Protein AF-A0A353REF4-F1 (afdb_monomer_lite)

Sequence (120 aa):
MPETVRRGYAPGDAREFGEKALPLLRRAQRDIFYLVSRGYALERAVTFVGDRFQFSARQRMALARATCSRGSLLGRRRRECGGDLAGKTLLVDGFNLIIPLEIALSRSTLILCMDGAVRD

Secondary structure (DSSP, 8-state):
------TT--TTHHHHSSTTTHHHHHHHHHHHHHHHTTT--HHHHHHHHHHHTT--HHHHHHHHHH---HHHHHHHHHH---S--TT-PPP--HHHHHHHHHHHHTT---EE-TTS-EE-

Foldseek 3Di:
DDDLDLAQADPCCCVCVPPVNVVLLVVLLVQLQVQQQVPHDSLVSLVVSCVVVVHDPVSSVLSSVQHHYPVVLVVVVVPDDPDDCPPHDDDDDCVQVVRQVSNVVSVHDWHCHPSRDIHD

Structure (mmCIF, N/CA/C/O backbone):
data_AF-A0A353REF4-F1
#
_entry.id   AF-A0A353REF4-F1
#
loop_
_atom_site.group_PDB
_atom_site.id
_atom_site.type_symbol
_atom_site.label_atom_id
_atom_site.label_alt_id
_atom_site.label_comp_id
_atom_site.label_asym_id
_atom_site.label_entity_id
_atom_site.label_seq_id
_atom_site.pdbx_PDB_ins_code
_atom_site.Cartn_x
_atom_site.Cartn_y
_atom_site.Cartn_z
_atom_site.occupancy
_atom_site.B_iso_or_equiv
_atom_site.auth_seq_id
_atom_site.auth_comp_id
_atom_site.auth_asym_id
_atom_site.auth_atom_id
_atom_site.pdbx_PDB_model_num
ATOM 1 N N . MET A 1 1 ? -21.092 22.017 -16.334 1.00 47.16 1 MET A N 1
ATOM 2 C CA . MET A 1 1 ? -21.332 20.621 -15.905 1.00 47.16 1 MET A CA 1
ATOM 3 C C . MET A 1 1 ? -20.167 20.211 -15.022 1.00 47.16 1 MET A C 1
ATOM 5 O O . MET A 1 1 ? -19.059 20.602 -15.373 1.00 47.16 1 MET A O 1
ATOM 9 N N . PRO A 1 2 ? -20.373 19.530 -13.884 1.00 54.16 2 PRO A N 1
ATOM 10 C CA . PRO A 1 2 ? -19.251 19.038 -13.092 1.00 54.16 2 PRO A CA 1
ATOM 11 C C . PRO A 1 2 ? -18.449 18.037 -13.931 1.00 54.16 2 PRO A C 1
ATOM 13 O O . PRO A 1 2 ? -19.015 17.125 -14.535 1.00 54.16 2 PRO A O 1
ATOM 16 N N . GLU A 1 3 ? -17.141 18.251 -14.021 1.00 62.28 3 GLU A N 1
ATOM 17 C CA . GLU A 1 3 ? -16.234 17.339 -14.707 1.00 62.28 3 GLU A CA 1
ATOM 18 C C . GLU A 1 3 ? -16.195 16.013 -13.939 1.00 62.28 3 GLU A C 1
ATOM 20 O O . GLU A 1 3 ? -16.033 15.991 -12.717 1.00 62.28 3 GLU A O 1
ATOM 25 N N . THR A 1 4 ? -16.387 14.891 -14.634 1.00 65.44 4 THR A N 1
ATOM 26 C CA . THR A 1 4 ? -16.287 13.570 -14.003 1.00 65.44 4 THR A CA 1
ATOM 27 C C . THR A 1 4 ? -14.811 13.224 -13.825 1.00 65.44 4 THR A C 1
ATOM 29 O O . THR A 1 4 ? -14.199 12.569 -14.667 1.00 65.44 4 THR A O 1
ATOM 32 N N . VAL A 1 5 ? -14.218 13.699 -12.730 1.00 73.88 5 VAL A N 1
ATOM 33 C CA . VAL A 1 5 ? -12.829 13.396 -12.380 1.00 73.88 5 VAL A CA 1
ATOM 34 C C . VAL A 1 5 ? -12.743 11.945 -11.907 1.00 73.88 5 VAL A C 1
ATOM 36 O O . VAL A 1 5 ? -13.300 11.584 -10.872 1.00 73.88 5 VAL A O 1
ATOM 39 N N . ARG A 1 6 ? -12.020 11.094 -12.645 1.00 84.94 6 ARG A N 1
ATOM 40 C CA . ARG A 1 6 ? -11.734 9.710 -12.226 1.00 84.94 6 ARG A CA 1
ATOM 41 C C . ARG A 1 6 ? -10.637 9.726 -11.165 1.00 84.94 6 ARG A C 1
ATOM 43 O O . ARG A 1 6 ? -9.460 9.530 -11.470 1.00 84.94 6 ARG A O 1
ATOM 50 N N . ARG A 1 7 ? -11.005 10.020 -9.917 1.00 85.25 7 ARG A N 1
ATOM 51 C CA . ARG A 1 7 ? -10.046 10.125 -8.810 1.00 85.25 7 ARG A CA 1
ATOM 52 C C . ARG A 1 7 ? -9.219 8.842 -8.703 1.00 85.25 7 ARG A C 1
ATOM 54 O O . ARG A 1 7 ? -9.745 7.741 -8.851 1.00 85.25 7 ARG A O 1
ATOM 61 N N . GLY A 1 8 ? -7.910 8.987 -8.504 1.00 84.50 8 GLY A N 1
ATOM 62 C CA . GLY A 1 8 ? -6.976 7.863 -8.380 1.00 84.50 8 GLY A CA 1
ATOM 63 C C . GLY A 1 8 ? -6.625 7.143 -9.688 1.00 84.50 8 GLY A C 1
ATOM 64 O O . GLY A 1 8 ? -5.751 6.279 -9.661 1.00 84.50 8 GLY A O 1
ATOM 65 N N . TYR A 1 9 ? -7.236 7.490 -10.827 1.00 88.44 9 TYR A N 1
ATOM 66 C CA . TYR A 1 9 ? -6.932 6.864 -12.114 1.00 88.44 9 TYR A CA 1
ATOM 67 C C . TYR A 1 9 ? -5.514 7.209 -12.579 1.00 88.44 9 TYR A C 1
ATOM 69 O O . TYR A 1 9 ? -5.134 8.380 -12.624 1.00 88.44 9 TYR A O 1
ATOM 77 N N . ALA A 1 10 ? -4.758 6.196 -13.001 1.00 90.44 10 ALA A N 1
ATOM 78 C CA . ALA A 1 10 ? -3.558 6.393 -13.799 1.00 90.44 10 ALA A CA 1
ATOM 79 C C . ALA A 1 10 ? -3.571 5.466 -15.022 1.00 90.44 10 ALA A C 1
ATOM 81 O O . ALA A 1 10 ? -3.805 4.266 -14.870 1.00 90.44 10 ALA A O 1
ATOM 82 N N . PRO A 1 11 ? -3.244 5.972 -16.228 1.00 89.69 11 PRO A N 1
ATOM 83 C CA . PRO A 1 11 ? -3.226 5.160 -17.448 1.00 89.69 11 PRO A CA 1
ATOM 84 C C . PRO A 1 11 ? -2.312 3.926 -17.374 1.00 89.69 11 PRO A C 1
ATOM 86 O O . PRO A 1 11 ? -2.559 2.928 -18.046 1.00 89.69 11 PRO A O 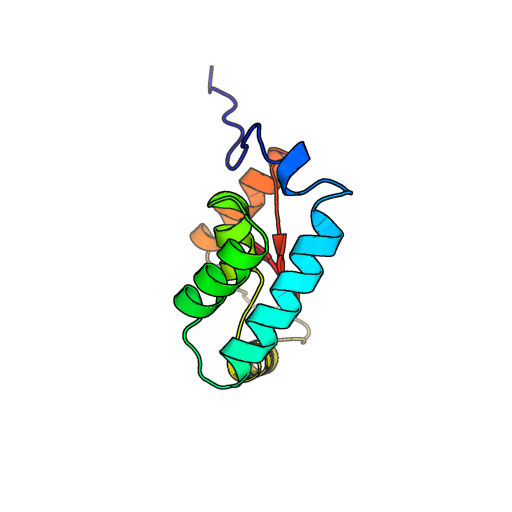1
ATOM 89 N N . GLY A 1 12 ? -1.253 3.984 -16.556 1.00 93.69 12 GLY A N 1
ATOM 90 C CA . GLY A 1 12 ? -0.296 2.891 -16.372 1.00 93.69 12 GLY A CA 1
ATOM 91 C C . GLY A 1 12 ? -0.832 1.697 -15.578 1.00 93.69 12 GLY A C 1
ATOM 92 O O . GLY A 1 12 ? -0.267 0.608 -15.697 1.00 93.69 12 GLY A O 1
ATOM 93 N N . ASP A 1 13 ? -1.929 1.859 -14.833 1.00 94.00 13 ASP A N 1
ATOM 94 C CA . ASP A 1 13 ? -2.385 0.876 -13.842 1.00 94.00 13 ASP A CA 1
ATOM 95 C C . ASP A 1 13 ? -2.690 -0.492 -14.436 1.00 94.00 13 ASP A C 1
ATOM 97 O O . ASP A 1 13 ? -2.315 -1.513 -13.863 1.00 94.00 13 ASP A O 1
ATOM 101 N N . ALA A 1 14 ? -3.303 -0.526 -15.619 1.00 92.75 14 ALA A N 1
ATOM 102 C CA . ALA A 1 14 ? -3.630 -1.779 -16.293 1.00 92.75 14 ALA A CA 1
ATOM 103 C C . ALA A 1 14 ? -2.380 -2.637 -16.566 1.00 92.75 14 ALA A C 1
ATOM 105 O O . ALA A 1 14 ? -2.441 -3.866 -16.538 1.00 92.75 14 ALA A O 1
ATOM 106 N N . ARG A 1 15 ? -1.228 -1.996 -16.801 1.00 95.25 15 ARG A N 1
ATOM 107 C CA . ARG A 1 15 ? 0.060 -2.673 -16.990 1.00 95.25 15 ARG A CA 1
ATOM 108 C C . ARG A 1 15 ? 0.762 -2.925 -15.659 1.00 95.25 15 ARG A C 1
ATOM 110 O O . ARG A 1 15 ? 1.290 -4.012 -15.443 1.00 95.25 15 ARG A O 1
ATOM 117 N N . GLU A 1 16 ? 0.788 -1.924 -14.786 1.00 96.50 16 GLU A N 1
ATOM 118 C CA . GLU A 1 16 ? 1.519 -1.944 -13.513 1.00 96.50 16 GLU A CA 1
ATOM 119 C C . GLU A 1 16 ? 0.907 -2.899 -12.479 1.00 96.50 16 GLU A C 1
ATOM 121 O O . GLU A 1 16 ? 1.638 -3.462 -11.663 1.00 96.50 16 GLU A O 1
ATOM 126 N N . PHE A 1 17 ? -0.403 -3.133 -12.550 1.00 96.12 17 PHE A N 1
ATOM 127 C CA . PHE A 1 17 ? -1.162 -4.028 -11.670 1.00 96.12 17 PHE A CA 1
ATOM 128 C C . PHE A 1 17 ? -1.890 -5.142 -12.438 1.00 96.12 17 PHE A C 1
ATOM 130 O O . PHE A 1 17 ? -2.751 -5.822 -11.883 1.00 96.12 17 PHE A O 1
ATOM 137 N N . GLY A 1 18 ? -1.535 -5.352 -13.707 1.00 94.88 18 GLY A N 1
ATOM 138 C CA . GLY A 1 18 ? -2.089 -6.422 -14.534 1.00 94.88 18 GLY A CA 1
ATOM 139 C C . GLY A 1 18 ? -1.586 -7.818 -14.151 1.00 94.88 18 GLY A C 1
ATOM 140 O O . GLY A 1 18 ? -0.701 -7.994 -13.307 1.00 94.88 18 GLY A O 1
ATOM 141 N N . GLU A 1 19 ? -2.106 -8.836 -14.838 1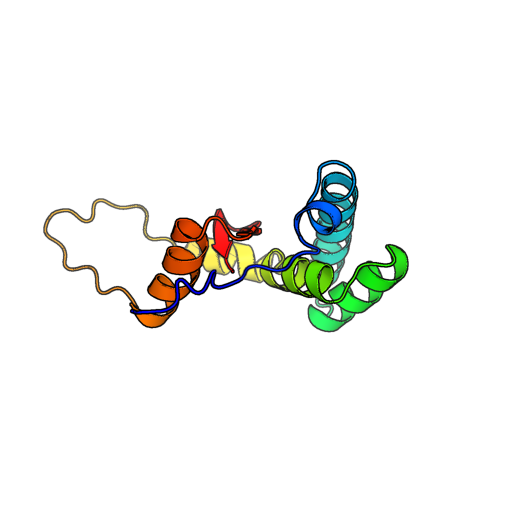.00 95.31 19 GLU A N 1
ATOM 142 C CA . GLU A 1 19 ? -1.868 -10.258 -14.536 1.00 95.31 19 GLU A CA 1
ATOM 143 C C . GLU A 1 19 ? -0.386 -10.652 -14.483 1.00 95.31 19 GLU A C 1
ATOM 145 O O . GLU A 1 19 ? 0.010 -11.462 -13.647 1.00 95.31 19 GLU A O 1
ATOM 150 N N . LYS A 1 20 ? 0.457 -10.052 -15.333 1.00 95.56 20 LYS A N 1
ATOM 151 C CA . LYS A 1 20 ? 1.906 -10.320 -15.357 1.00 95.56 20 LYS A CA 1
ATOM 152 C C . LYS A 1 20 ? 2.651 -9.671 -14.186 1.00 95.56 20 LYS A C 1
ATOM 154 O O . LYS A 1 20 ? 3.651 -10.214 -13.722 1.00 95.56 20 LYS A O 1
ATOM 159 N N . ALA A 1 21 ? 2.181 -8.520 -13.708 1.00 96.81 21 ALA A N 1
ATOM 160 C CA . ALA A 1 21 ? 2.834 -7.761 -12.645 1.00 96.81 21 ALA A CA 1
ATOM 161 C C . ALA A 1 21 ? 2.451 -8.269 -11.246 1.00 96.81 21 ALA A C 1
ATOM 163 O O . ALA A 1 21 ? 3.293 -8.297 -10.346 1.00 96.81 21 ALA A O 1
ATOM 164 N N . LEU A 1 22 ? 1.209 -8.729 -11.060 1.00 96.50 22 LEU A N 1
ATOM 165 C CA . LEU A 1 22 ? 0.692 -9.178 -9.761 1.00 96.50 22 LEU A CA 1
ATOM 166 C C . LEU A 1 22 ? 1.547 -10.261 -9.071 1.00 96.50 22 LEU A C 1
ATOM 168 O O . LEU A 1 22 ? 1.815 -10.118 -7.873 1.00 96.50 22 LEU A O 1
ATOM 172 N N . PRO A 1 23 ? 2.028 -11.322 -9.752 1.00 98.12 23 PRO A N 1
ATOM 173 C CA . PRO A 1 23 ? 2.905 -12.313 -9.128 1.00 98.12 23 PRO A CA 1
ATOM 174 C C . PRO A 1 23 ? 4.217 -11.713 -8.607 1.00 98.12 23 PRO A C 1
ATOM 176 O O . PRO A 1 23 ? 4.685 -12.093 -7.530 1.00 98.12 23 PRO A O 1
ATOM 179 N N . LEU A 1 24 ? 4.789 -10.751 -9.340 1.00 98.44 24 LEU A N 1
ATOM 180 C CA . LEU A 1 24 ? 6.019 -10.060 -8.953 1.00 98.44 24 LEU A CA 1
ATOM 181 C C . LEU A 1 24 ? 5.776 -9.150 -7.749 1.00 98.44 24 LEU A C 1
ATOM 183 O O . LEU A 1 24 ? 6.534 -9.214 -6.783 1.00 98.44 24 LEU A O 1
ATOM 187 N N . LEU A 1 25 ? 4.686 -8.377 -7.759 1.00 98.25 25 LEU A N 1
ATOM 188 C CA . LEU A 1 25 ? 4.284 -7.531 -6.631 1.00 98.25 25 LEU A CA 1
ATOM 189 C C . LEU A 1 25 ? 4.073 -8.361 -5.360 1.00 98.25 25 LEU A C 1
ATOM 191 O O . LEU A 1 25 ? 4.589 -8.009 -4.304 1.00 98.25 25 LEU A O 1
ATOM 195 N N . ARG A 1 26 ? 3.404 -9.517 -5.458 1.00 97.88 26 ARG A N 1
ATOM 196 C CA . ARG A 1 26 ? 3.232 -10.442 -4.322 1.00 97.88 26 ARG A CA 1
ATOM 197 C C . ARG A 1 26 ? 4.563 -10.990 -3.808 1.00 97.88 26 ARG A C 1
ATOM 199 O O . ARG A 1 26 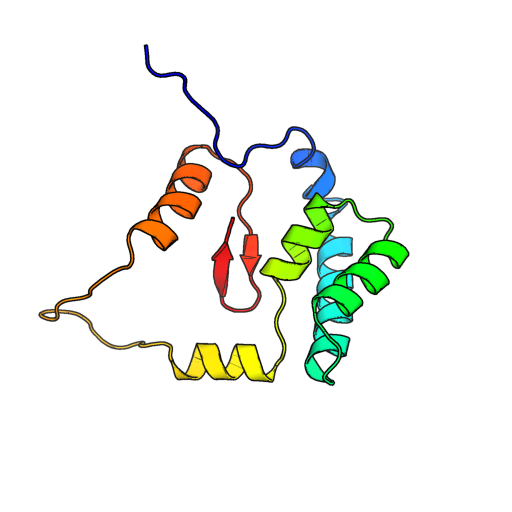? 4.716 -11.187 -2.605 1.00 97.88 26 ARG A O 1
ATOM 206 N N . ARG A 1 27 ? 5.528 -11.263 -4.693 1.00 98.50 27 ARG A N 1
ATOM 207 C CA . ARG A 1 27 ? 6.873 -11.706 -4.289 1.00 98.50 27 ARG A CA 1
ATOM 208 C C . ARG A 1 27 ? 7.621 -10.594 -3.561 1.00 98.50 27 ARG A C 1
ATOM 210 O O . ARG A 1 27 ? 8.124 -10.832 -2.470 1.00 98.50 27 ARG A O 1
ATOM 217 N N . ALA A 1 28 ? 7.617 -9.389 -4.115 1.00 98.50 28 ALA A N 1
ATOM 218 C CA . ALA A 1 28 ? 8.224 -8.228 -3.484 1.00 98.50 28 ALA A CA 1
ATOM 219 C C . ALA A 1 28 ? 7.579 -7.884 -2.138 1.00 98.50 28 ALA A C 1
ATOM 221 O O . ALA A 1 28 ? 8.289 -7.586 -1.187 1.00 98.50 28 ALA A O 1
ATOM 222 N N . GLN A 1 29 ? 6.254 -7.997 -2.016 1.00 98.44 29 GLN A N 1
ATOM 223 C CA . GLN A 1 29 ? 5.553 -7.793 -0.749 1.00 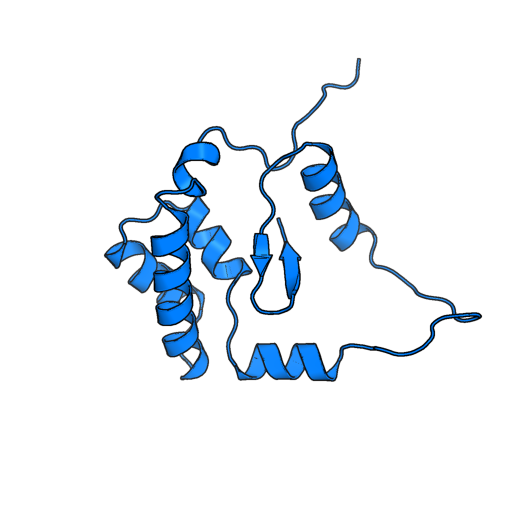98.44 29 GLN A CA 1
ATOM 224 C C . GLN A 1 29 ? 6.068 -8.741 0.342 1.00 98.44 29 GLN A C 1
ATOM 226 O O . GLN A 1 29 ? 6.272 -8.312 1.475 1.00 98.44 29 GLN A O 1
ATOM 231 N N . ARG A 1 30 ? 6.325 -10.018 0.013 1.00 98.38 30 ARG A N 1
ATOM 232 C CA . ARG A 1 30 ? 6.912 -10.983 0.960 1.00 98.38 30 ARG A CA 1
ATOM 233 C C . ARG A 1 30 ? 8.331 -10.593 1.368 1.00 98.38 30 ARG A C 1
ATOM 235 O O . ARG A 1 30 ? 8.644 -10.650 2.556 1.00 98.38 30 ARG A O 1
ATOM 242 N N . ASP A 1 31 ? 9.152 -10.165 0.412 1.00 98.56 31 ASP A N 1
ATOM 243 C CA . ASP A 1 31 ? 10.523 -9.710 0.670 1.00 98.56 31 ASP A CA 1
ATOM 244 C C . ASP A 1 31 ? 10.520 -8.456 1.573 1.00 98.56 31 ASP A C 1
ATOM 246 O O . ASP A 1 31 ? 11.238 -8.401 2.572 1.00 98.56 31 ASP A O 1
ATOM 250 N N . ILE A 1 32 ? 9.646 -7.483 1.291 1.00 98.69 32 ILE A N 1
ATOM 251 C CA . ILE A 1 32 ? 9.468 -6.274 2.110 1.00 98.69 32 ILE A CA 1
ATOM 252 C C . ILE A 1 32 ? 8.981 -6.655 3.507 1.00 98.69 32 ILE A C 1
ATOM 254 O O . ILE A 1 32 ? 9.576 -6.224 4.492 1.00 98.69 32 ILE A O 1
ATOM 258 N N . PHE A 1 33 ? 7.943 -7.491 3.610 1.00 98.56 33 PHE A N 1
ATOM 259 C CA . PHE A 1 33 ? 7.394 -7.959 4.883 1.00 98.56 33 PHE A CA 1
ATOM 260 C C . PHE A 1 33 ? 8.459 -8.621 5.764 1.00 98.56 33 PHE A C 1
ATOM 262 O O . PHE A 1 33 ? 8.502 -8.370 6.973 1.00 98.56 33 PHE A O 1
ATOM 269 N N . TYR A 1 34 ? 9.328 -9.440 5.166 1.00 98.38 34 TYR A N 1
ATOM 270 C CA . TYR A 1 34 ? 10.440 -10.083 5.859 1.00 98.38 34 TYR A CA 1
ATOM 271 C C . TYR A 1 34 ? 11.398 -9.056 6.474 1.00 98.38 34 TYR A C 1
ATOM 273 O O . TYR A 1 34 ? 11.727 -9.159 7.657 1.00 98.38 34 TYR A O 1
ATOM 281 N N . LEU A 1 35 ? 11.800 -8.045 5.698 1.00 98.50 35 LEU A N 1
ATOM 282 C CA . LEU A 1 35 ? 12.692 -6.981 6.159 1.00 98.50 35 LEU A CA 1
ATOM 283 C C . LEU A 1 35 ? 12.035 -6.140 7.257 1.00 98.50 35 LEU A C 1
ATOM 285 O O . LEU A 1 35 ? 12.580 -6.012 8.353 1.00 98.50 35 LEU A O 1
ATOM 289 N N . VAL A 1 36 ? 10.833 -5.610 7.024 1.00 98.25 36 VAL A N 1
ATOM 290 C CA . VAL A 1 36 ? 10.197 -4.710 8.001 1.00 98.25 36 VAL A CA 1
ATOM 291 C C . VAL A 1 36 ? 9.821 -5.416 9.301 1.00 98.25 36 VAL A C 1
ATOM 293 O O . VAL A 1 36 ? 9.802 -4.800 10.363 1.00 98.25 36 VAL A O 1
ATOM 296 N N . SER A 1 37 ? 9.577 -6.727 9.258 1.00 97.81 37 SER A N 1
ATOM 297 C CA . SER A 1 37 ? 9.337 -7.524 10.467 1.00 97.81 37 SER A CA 1
ATOM 298 C C . SER A 1 37 ? 10.598 -7.756 11.305 1.00 97.81 37 SER A C 1
ATOM 300 O O . SER A 1 37 ? 10.482 -8.183 12.449 1.00 97.81 37 SER A O 1
ATOM 302 N N . ARG A 1 38 ? 11.787 -7.462 10.766 1.00 97.25 38 ARG A N 1
ATOM 303 C CA . ARG A 1 38 ? 13.080 -7.512 11.469 1.00 97.25 38 ARG A CA 1
ATOM 304 C C . ARG A 1 38 ? 13.590 -6.130 11.894 1.00 97.25 38 ARG A C 1
ATOM 306 O O . ARG A 1 38 ? 14.739 -6.010 12.296 1.00 97.25 38 ARG A O 1
ATOM 313 N N . GLY A 1 39 ? 12.752 -5.097 11.806 1.00 96.69 39 GLY A N 1
ATOM 314 C CA . GLY A 1 39 ? 13.093 -3.744 12.253 1.00 96.69 39 GLY A CA 1
ATOM 315 C C . GLY A 1 39 ? 13.717 -2.848 11.181 1.00 96.69 39 GLY A C 1
ATOM 316 O O . GLY A 1 39 ? 14.109 -1.726 11.487 1.00 96.69 39 GLY A O 1
ATOM 317 N N . TYR A 1 40 ? 13.784 -3.292 9.923 1.00 98.06 40 TYR A N 1
ATOM 318 C CA . TYR A 1 40 ? 14.188 -2.413 8.825 1.00 98.06 40 TYR A CA 1
ATOM 319 C C . TYR A 1 40 ? 13.083 -1.390 8.524 1.00 98.06 40 TYR A C 1
ATOM 321 O O . TYR A 1 40 ? 11.894 -1.713 8.548 1.00 98.06 40 TYR A O 1
ATOM 329 N N . ALA A 1 41 ? 13.475 -0.155 8.200 1.00 97.81 41 ALA A N 1
ATOM 330 C CA . ALA A 1 41 ? 12.534 0.901 7.835 1.00 97.81 41 ALA A CA 1
ATOM 331 C C . ALA A 1 41 ? 11.758 0.547 6.552 1.00 97.81 41 ALA A C 1
ATOM 333 O O . ALA A 1 41 ? 12.357 0.115 5.563 1.00 97.81 41 ALA A O 1
ATOM 334 N N . LEU A 1 42 ? 10.439 0.775 6.559 1.00 97.69 42 LEU A N 1
ATOM 335 C CA . LEU A 1 42 ? 9.541 0.431 5.449 1.00 97.69 42 LEU A CA 1
ATOM 336 C C . LEU A 1 42 ? 9.966 1.081 4.132 1.00 97.69 42 LEU A C 1
ATOM 338 O O . LEU A 1 42 ? 10.093 0.383 3.133 1.00 97.69 42 LEU A O 1
ATOM 342 N N . GLU A 1 43 ? 10.241 2.384 4.140 1.00 97.38 43 GLU A N 1
ATOM 343 C CA . GLU A 1 43 ? 10.649 3.120 2.939 1.00 97.38 43 GLU A CA 1
ATOM 344 C C . GLU A 1 43 ? 11.928 2.542 2.326 1.00 97.38 43 GLU A C 1
ATOM 346 O O . GLU A 1 43 ? 11.984 2.285 1.127 1.00 97.38 43 GLU A O 1
ATOM 351 N N . ARG A 1 44 ? 12.933 2.237 3.158 1.00 98.00 44 ARG A N 1
ATOM 352 C CA . ARG A 1 44 ? 14.189 1.632 2.692 1.00 98.00 44 ARG A CA 1
ATOM 353 C C . ARG A 1 44 ? 13.971 0.232 2.126 1.00 98.00 44 ARG A C 1
ATOM 355 O O . ARG A 1 44 ? 14.544 -0.094 1.092 1.00 98.00 44 ARG A O 1
ATOM 362 N N . ALA A 1 45 ? 13.138 -0.582 2.775 1.00 98.56 45 ALA A N 1
ATOM 363 C CA . ALA A 1 45 ? 12.802 -1.918 2.291 1.00 98.56 45 ALA A CA 1
ATOM 364 C C . ALA A 1 45 ? 12.058 -1.864 0.946 1.00 98.56 45 ALA A C 1
ATOM 366 O O . ALA A 1 45 ? 12.395 -2.614 0.032 1.00 98.56 45 ALA A O 1
ATOM 367 N N . VAL A 1 46 ? 11.089 -0.955 0.800 1.00 98.56 46 VAL A N 1
ATOM 368 C CA . VAL A 1 46 ? 10.340 -0.744 -0.448 1.00 98.56 46 VAL A CA 1
ATOM 369 C C . VAL A 1 46 ? 11.261 -0.263 -1.565 1.00 98.56 46 VAL A C 1
ATOM 371 O O . VAL A 1 46 ? 11.157 -0.777 -2.675 1.00 98.56 46 VAL A O 1
ATOM 374 N N . THR A 1 47 ? 12.176 0.671 -1.294 1.00 98.56 47 THR A N 1
ATOM 375 C CA . THR A 1 47 ? 13.143 1.138 -2.297 1.00 98.56 47 THR A CA 1
ATOM 376 C C . THR A 1 47 ? 14.069 0.009 -2.732 1.00 98.56 47 THR A C 1
ATOM 378 O O . THR A 1 47 ? 14.112 -0.314 -3.914 1.00 98.56 47 THR A O 1
ATOM 381 N N . PHE A 1 48 ? 14.719 -0.663 -1.780 1.00 98.62 48 PHE A N 1
ATOM 382 C CA . PHE A 1 48 ? 15.662 -1.744 -2.064 1.00 98.62 48 PHE A CA 1
ATOM 383 C C . PHE A 1 48 ? 15.025 -2.899 -2.851 1.00 98.62 48 PHE A C 1
ATOM 385 O O . PHE A 1 48 ? 15.558 -3.351 -3.865 1.00 98.62 48 PHE A O 1
ATOM 392 N N . VAL A 1 49 ? 13.857 -3.374 -2.408 1.00 98.69 49 VAL A N 1
ATOM 393 C CA . VAL A 1 49 ? 13.140 -4.442 -3.112 1.00 98.69 49 VAL A CA 1
ATOM 394 C C . VAL A 1 49 ? 12.590 -3.922 -4.440 1.00 98.69 49 VAL A C 1
ATOM 396 O O . VAL A 1 49 ? 12.720 -4.596 -5.456 1.00 98.69 49 VAL A O 1
ATOM 399 N N . GLY A 1 50 ? 12.028 -2.715 -4.475 1.00 98.38 50 GLY A N 1
ATOM 400 C CA . GLY A 1 50 ? 11.522 -2.100 -5.699 1.00 98.38 50 GLY A CA 1
ATOM 401 C C . GLY A 1 50 ? 12.585 -1.982 -6.791 1.00 98.38 50 GLY A C 1
ATOM 402 O O . GLY A 1 50 ? 12.286 -2.277 -7.946 1.00 98.38 50 GLY A O 1
ATOM 403 N N . ASP A 1 51 ? 13.824 -1.631 -6.433 1.00 98.56 51 ASP A N 1
ATOM 404 C CA . ASP A 1 51 ? 14.954 -1.549 -7.367 1.00 98.56 51 ASP A CA 1
ATOM 405 C C . ASP A 1 51 ? 15.282 -2.919 -7.953 1.00 98.56 51 ASP A C 1
ATOM 407 O O . ASP A 1 51 ? 15.397 -3.064 -9.168 1.00 98.56 51 ASP A O 1
ATOM 411 N N . ARG A 1 52 ? 15.334 -3.962 -7.120 1.00 98.44 52 ARG A N 1
ATOM 412 C CA . ARG A 1 52 ? 15.570 -5.337 -7.584 1.00 98.44 52 ARG A CA 1
ATOM 413 C C . ARG A 1 52 ? 14.545 -5.797 -8.626 1.00 98.44 52 ARG A C 1
ATOM 415 O O . ARG A 1 52 ? 14.901 -6.527 -9.545 1.00 98.44 52 ARG A O 1
ATOM 422 N N . PHE A 1 53 ? 13.283 -5.403 -8.470 1.00 98.00 53 PHE A N 1
ATOM 423 C CA . PHE A 1 53 ? 12.201 -5.758 -9.394 1.00 98.00 53 PHE A CA 1
ATOM 424 C C . PHE A 1 53 ? 11.966 -4.717 -10.502 1.00 98.00 53 PHE A C 1
ATOM 426 O O . PHE A 1 53 ? 11.087 -4.926 -11.335 1.00 98.00 53 PHE A O 1
ATOM 433 N N . GLN A 1 54 ? 12.738 -3.623 -10.528 1.00 98.00 54 GLN A N 1
ATOM 434 C CA . GLN A 1 54 ? 12.591 -2.508 -11.475 1.00 98.00 54 GLN A CA 1
ATOM 435 C C . GLN A 1 54 ? 11.171 -1.908 -11.478 1.00 98.00 54 GLN A C 1
ATOM 437 O O . GLN A 1 54 ? 10.612 -1.570 -12.520 1.00 98.00 54 GLN A O 1
ATOM 442 N N . PHE A 1 55 ? 10.565 -1.786 -10.294 1.00 98.31 55 PHE A N 1
ATOM 443 C CA . PHE A 1 55 ? 9.204 -1.272 -10.150 1.00 98.31 55 PHE A CA 1
ATOM 444 C C . PHE A 1 55 ? 9.112 0.245 -10.268 1.00 98.31 55 PHE A C 1
ATOM 446 O O . PHE A 1 55 ? 9.993 0.981 -9.804 1.00 98.31 55 PHE A O 1
ATOM 453 N N . SER A 1 56 ? 7.983 0.707 -10.809 1.00 97.69 56 SER A N 1
ATOM 454 C CA . SER A 1 56 ? 7.654 2.128 -10.897 1.00 97.69 56 SER A CA 1
ATOM 455 C C . SER A 1 56 ? 7.394 2.745 -9.521 1.00 97.69 56 SER A C 1
ATOM 457 O O . SER A 1 56 ? 7.124 2.049 -8.536 1.00 97.69 56 SER A O 1
ATOM 459 N N . ALA A 1 57 ? 7.420 4.079 -9.447 1.00 96.81 57 ALA A N 1
ATOM 460 C CA . ALA A 1 57 ? 7.042 4.806 -8.233 1.00 96.81 57 ALA A CA 1
ATOM 461 C C . ALA A 1 57 ? 5.628 4.426 -7.753 1.00 96.81 57 ALA A C 1
ATOM 463 O O . ALA A 1 57 ? 5.385 4.301 -6.553 1.00 96.81 57 ALA A O 1
ATOM 464 N N . ARG A 1 58 ? 4.716 4.163 -8.693 1.00 95.81 58 ARG A N 1
ATOM 465 C CA . ARG A 1 58 ? 3.325 3.807 -8.414 1.00 95.81 58 ARG A CA 1
ATOM 466 C C . ARG A 1 58 ? 3.186 2.422 -7.783 1.00 95.81 58 ARG A C 1
ATOM 468 O O . ARG A 1 58 ? 2.507 2.269 -6.771 1.00 95.81 58 ARG A O 1
ATOM 475 N N . GLN A 1 59 ? 3.914 1.435 -8.297 1.00 97.81 59 GLN A N 1
ATOM 476 C CA . GLN A 1 59 ? 3.995 0.102 -7.692 1.00 97.81 59 GLN A CA 1
ATOM 477 C C . GLN A 1 59 ? 4.665 0.129 -6.310 1.00 97.81 59 GLN A C 1
ATOM 479 O O . GLN A 1 59 ? 4.228 -0.569 -5.394 1.00 97.81 59 GLN A O 1
ATOM 484 N N . ARG A 1 60 ? 5.702 0.955 -6.124 1.00 98.38 60 ARG A N 1
ATOM 485 C CA . ARG A 1 60 ? 6.371 1.132 -4.823 1.00 98.38 60 ARG A CA 1
ATOM 486 C C . ARG A 1 60 ? 5.442 1.748 -3.784 1.00 98.38 60 ARG A C 1
ATOM 488 O O . ARG A 1 60 ? 5.373 1.242 -2.668 1.00 98.38 60 ARG A O 1
ATOM 495 N N . MET A 1 61 ? 4.691 2.782 -4.161 1.00 97.06 61 MET A N 1
ATOM 496 C CA . MET A 1 61 ? 3.664 3.382 -3.306 1.00 97.06 61 MET A CA 1
ATOM 497 C C . MET A 1 61 ? 2.623 2.337 -2.888 1.00 97.06 61 MET A C 1
ATOM 499 O O . MET A 1 61 ? 2.319 2.210 -1.702 1.00 97.06 61 MET A O 1
ATOM 503 N N . ALA A 1 62 ? 2.151 1.525 -3.838 1.00 97.06 62 ALA A N 1
ATOM 504 C CA . ALA A 1 62 ? 1.213 0.449 -3.550 1.00 97.06 62 ALA A CA 1
ATOM 505 C C . ALA A 1 62 ? 1.786 -0.577 -2.558 1.00 97.06 62 ALA A C 1
ATOM 507 O O . ALA A 1 62 ? 1.121 -0.944 -1.591 1.00 97.06 62 ALA A O 1
ATOM 508 N N . LEU A 1 63 ? 3.041 -1.000 -2.738 1.00 98.31 63 LEU A N 1
ATOM 509 C CA . LEU A 1 63 ? 3.721 -1.917 -1.819 1.00 98.31 63 LEU A CA 1
ATOM 510 C C . LEU A 1 63 ? 3.913 -1.314 -0.422 1.00 98.31 63 LEU A C 1
ATOM 512 O O . LEU A 1 63 ? 3.730 -2.024 0.569 1.00 98.31 63 LEU A O 1
ATOM 516 N N . ALA A 1 64 ? 4.238 -0.022 -0.332 1.00 97.62 64 ALA A N 1
ATOM 517 C CA . ALA A 1 64 ? 4.360 0.690 0.937 1.00 97.62 64 ALA A CA 1
ATOM 518 C C . ALA A 1 64 ? 3.019 0.741 1.685 1.00 97.62 64 ALA A C 1
ATOM 520 O O . ALA A 1 64 ? 2.978 0.493 2.887 1.00 97.62 64 ALA A O 1
ATOM 521 N N . ARG A 1 65 ? 1.906 0.986 0.982 1.00 95.31 65 ARG A N 1
ATOM 522 C CA . ARG A 1 65 ? 0.564 0.962 1.588 1.00 95.31 65 ARG A CA 1
ATOM 523 C C . ARG A 1 65 ? 0.084 -0.446 1.945 1.00 95.31 65 ARG A C 1
ATOM 525 O O . ARG A 1 65 ? -0.586 -0.632 2.963 1.00 95.31 65 ARG A O 1
ATOM 532 N N . ALA A 1 66 ? 0.421 -1.432 1.116 1.00 96.62 66 ALA A N 1
ATOM 533 C CA . ALA A 1 66 ? -0.037 -2.812 1.255 1.00 96.62 66 ALA A CA 1
ATOM 534 C C . ALA A 1 66 ? 0.710 -3.616 2.322 1.00 96.62 66 ALA A C 1
ATOM 536 O O . ALA A 1 66 ? 0.246 -4.700 2.687 1.00 96.62 66 ALA A O 1
ATOM 537 N N . THR A 1 67 ? 1.863 -3.129 2.791 1.00 97.50 67 THR A N 1
ATOM 538 C CA . THR A 1 67 ? 2.779 -3.890 3.648 1.00 97.50 67 THR A CA 1
ATOM 539 C C . THR A 1 67 ? 3.019 -3.185 4.974 1.00 97.50 67 THR A C 1
ATOM 541 O O . THR A 1 67 ? 3.210 -1.976 5.039 1.00 97.50 67 THR A O 1
ATOM 544 N N . CYS A 1 68 ? 3.055 -3.950 6.059 1.00 96.25 68 CYS A N 1
ATOM 545 C CA . CYS A 1 68 ? 3.431 -3.460 7.378 1.00 96.25 68 CYS A CA 1
ATOM 546 C C . CYS A 1 68 ? 4.230 -4.525 8.134 1.00 96.25 68 CYS A C 1
ATOM 548 O O . CYS A 1 68 ? 4.275 -5.686 7.730 1.00 96.25 68 CYS A O 1
ATOM 550 N N . SER A 1 69 ? 4.883 -4.139 9.232 1.00 96.94 69 SER A N 1
ATOM 551 C CA . SER A 1 69 ? 5.590 -5.102 10.081 1.00 96.94 69 SER A CA 1
ATOM 552 C C . SER A 1 69 ? 4.620 -6.087 10.743 1.00 96.94 69 SER A C 1
ATOM 554 O O . SER A 1 69 ? 3.454 -5.762 10.988 1.00 96.94 69 SER A O 1
ATOM 556 N N . ARG A 1 70 ? 5.113 -7.274 11.120 1.00 96.44 70 ARG A N 1
ATOM 557 C CA . ARG A 1 70 ? 4.336 -8.230 11.927 1.00 96.44 70 ARG A CA 1
ATOM 558 C C . ARG A 1 70 ? 3.772 -7.594 13.205 1.00 96.44 70 ARG A C 1
ATOM 560 O O . ARG A 1 70 ? 2.618 -7.845 13.542 1.00 96.44 70 ARG A O 1
ATOM 567 N N . GLY A 1 71 ? 4.553 -6.757 13.891 1.00 95.88 71 GLY A N 1
ATOM 568 C CA . GLY A 1 71 ? 4.103 -6.050 15.094 1.00 95.88 71 GLY A CA 1
ATOM 569 C C . GLY A 1 71 ? 2.948 -5.087 14.808 1.00 95.88 71 GLY A C 1
ATOM 570 O O . GLY A 1 71 ? 1.938 -5.103 15.509 1.00 95.88 71 GLY A O 1
ATOM 571 N N . SER A 1 72 ? 3.048 -4.307 13.727 1.00 95.50 72 SER A N 1
ATOM 572 C CA . SER A 1 72 ? 1.982 -3.400 13.285 1.00 95.50 72 SER A CA 1
ATOM 573 C C . SER A 1 72 ? 0.704 -4.154 12.912 1.00 95.50 72 SER A C 1
ATOM 575 O O . SER A 1 72 ? -0.379 -3.732 13.313 1.00 95.50 72 SER A O 1
ATOM 577 N N . LEU A 1 73 ? 0.826 -5.278 12.196 1.00 95.62 73 LEU A N 1
ATOM 578 C CA . LEU A 1 73 ? -0.304 -6.130 11.820 1.00 95.62 73 LEU A CA 1
ATOM 579 C C . LEU A 1 73 ? -1.041 -6.662 13.056 1.00 95.62 73 LEU A C 1
ATOM 581 O O . LEU A 1 73 ? -2.259 -6.532 13.155 1.00 95.62 73 LEU A O 1
ATOM 585 N N . LEU A 1 74 ? -0.305 -7.215 14.024 1.00 95.50 74 LEU A N 1
ATOM 586 C CA . LEU A 1 74 ? -0.883 -7.708 15.277 1.00 95.50 74 LEU A CA 1
ATOM 587 C C . LEU A 1 74 ? -1.526 -6.580 16.090 1.00 95.50 74 LEU A C 1
ATOM 589 O O . LEU A 1 74 ? -2.600 -6.767 16.653 1.00 95.50 74 LEU A O 1
ATOM 593 N N . GLY A 1 75 ? -0.898 -5.403 16.131 1.00 95.88 75 GLY A N 1
ATOM 594 C CA . GLY A 1 75 ? -1.451 -4.231 16.806 1.00 95.88 75 GLY A CA 1
ATOM 595 C C . GLY A 1 75 ? -2.764 -3.748 16.186 1.00 95.88 75 GLY A C 1
ATOM 596 O O . GLY A 1 75 ? -3.664 -3.352 16.919 1.00 95.88 75 GLY A O 1
ATOM 597 N N . ARG A 1 76 ? -2.898 -3.806 14.853 1.00 94.75 76 ARG A N 1
ATOM 598 C CA . ARG A 1 76 ? -4.157 -3.496 14.154 1.00 94.75 76 ARG A CA 1
ATOM 599 C C . ARG A 1 76 ? -5.241 -4.507 14.514 1.00 94.75 76 ARG A C 1
ATOM 601 O O . ARG A 1 76 ? -6.274 -4.090 15.019 1.00 94.75 76 ARG A O 1
ATOM 608 N N . ARG A 1 77 ? -4.943 -5.805 14.408 1.00 92.94 77 ARG A N 1
ATOM 609 C CA . ARG A 1 77 ? -5.881 -6.882 14.769 1.00 92.94 77 ARG A CA 1
ATOM 610 C C . ARG A 1 77 ? -6.364 -6.812 16.213 1.00 92.94 77 ARG A C 1
ATOM 612 O O . ARG A 1 77 ? -7.532 -7.030 16.484 1.00 92.94 77 ARG A O 1
ATOM 619 N N . ARG A 1 78 ? -5.486 -6.458 17.156 1.00 93.75 78 ARG A N 1
ATOM 620 C CA . ARG A 1 78 ? -5.870 -6.279 18.570 1.00 93.75 78 ARG A CA 1
ATOM 621 C C . ARG A 1 78 ? -6.857 -5.132 18.801 1.00 93.75 78 ARG A C 1
ATOM 623 O O . ARG A 1 78 ? -7.520 -5.129 19.829 1.00 93.75 78 ARG A O 1
ATOM 630 N N . ARG A 1 79 ? -6.910 -4.152 17.896 1.00 91.75 79 ARG A N 1
ATOM 631 C CA . ARG A 1 79 ? -7.836 -3.011 17.956 1.00 91.75 79 ARG A CA 1
ATOM 632 C C . ARG A 1 79 ? -9.102 -3.228 17.130 1.00 91.75 79 ARG A C 1
ATOM 634 O O . ARG A 1 79 ? -9.986 -2.379 17.180 1.00 91.75 79 ARG A O 1
ATOM 641 N N . GLU A 1 80 ? -9.186 -4.310 16.357 1.00 90.69 80 GLU A N 1
ATOM 642 C CA . GLU A 1 80 ? -10.396 -4.634 15.607 1.00 90.69 80 GLU A CA 1
ATOM 643 C C . GLU A 1 80 ? -11.537 -4.927 16.588 1.00 90.69 80 GLU A C 1
ATOM 645 O O . GLU A 1 80 ? -11.398 -5.721 17.519 1.00 90.69 80 GLU A O 1
ATOM 650 N N . CYS A 1 81 ? -12.672 -4.259 16.384 1.00 84.12 81 CYS A N 1
ATOM 651 C CA . CYS A 1 81 ? -13.888 -4.480 17.154 1.00 84.12 81 CYS A CA 1
ATOM 652 C C . CYS A 1 81 ? -14.819 -5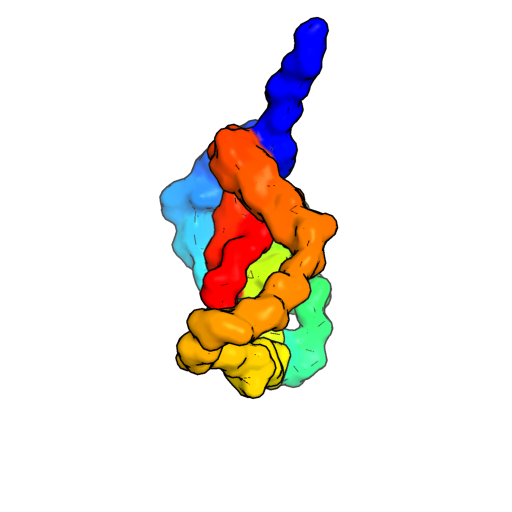.377 16.332 1.00 84.12 81 CYS A C 1
ATOM 654 O O . CYS A 1 81 ? -15.394 -4.930 15.344 1.00 84.12 81 CYS A O 1
ATOM 656 N N . GLY A 1 82 ? -14.922 -6.652 16.714 1.00 74.38 82 GLY A N 1
ATOM 657 C CA . GLY A 1 82 ? -15.697 -7.679 16.003 1.00 74.38 82 GLY A CA 1
ATOM 658 C C . GLY A 1 82 ? -17.043 -8.029 16.647 1.00 74.38 82 GLY A C 1
ATOM 659 O O . GLY A 1 82 ? -17.479 -9.170 16.539 1.00 74.38 82 GLY A O 1
ATOM 660 N N . GLY A 1 83 ? -17.664 -7.102 17.379 1.00 82.19 83 GLY A N 1
ATOM 661 C CA . GLY A 1 83 ? -18.920 -7.341 18.100 1.00 82.19 83 GLY A CA 1
ATOM 662 C C . GLY A 1 83 ? -20.151 -6.763 17.403 1.00 82.19 83 GLY A C 1
ATOM 663 O O . GLY A 1 83 ? -20.035 -5.965 16.477 1.00 82.19 83 GLY A O 1
ATOM 664 N N . ASP A 1 84 ? -21.333 -7.121 17.906 1.00 85.94 84 ASP A N 1
ATOM 665 C CA . ASP A 1 84 ? -22.582 -6.495 17.478 1.00 85.94 84 ASP A CA 1
ATOM 666 C C . ASP A 1 84 ? -22.582 -4.993 17.828 1.00 85.94 84 ASP A C 1
ATOM 668 O O . ASP A 1 84 ? -22.317 -4.579 18.971 1.00 85.94 84 ASP A O 1
ATOM 672 N N . LEU A 1 85 ? -22.834 -4.179 16.806 1.00 88.19 85 LEU A N 1
ATOM 673 C CA . LEU A 1 85 ? -22.929 -2.725 16.886 1.00 88.19 85 LEU A CA 1
ATOM 674 C C . LEU A 1 85 ? -24.386 -2.243 16.942 1.00 88.19 85 LEU A C 1
ATOM 676 O O . LEU A 1 85 ? -24.614 -1.036 17.011 1.00 88.19 85 LEU A O 1
ATOM 680 N N . ALA A 1 86 ? -25.367 -3.151 16.939 1.00 92.31 86 ALA A N 1
ATOM 681 C CA . ALA A 1 86 ? -26.776 -2.805 17.053 1.00 92.31 86 ALA A CA 1
ATOM 682 C C . ALA A 1 86 ? -27.042 -1.948 18.301 1.00 92.31 86 ALA A C 1
ATOM 684 O O . ALA A 1 86 ? -26.560 -2.228 19.401 1.00 92.31 86 ALA A O 1
ATOM 685 N N . GLY A 1 87 ? -27.792 -0.861 18.110 1.00 93.75 87 GLY A N 1
ATOM 686 C CA . GLY A 1 87 ? -28.125 0.090 19.173 1.00 93.75 87 GLY A CA 1
ATOM 687 C C . GLY A 1 87 ? -26.961 0.961 19.666 1.00 93.75 87 GLY A C 1
ATOM 688 O O . GLY A 1 87 ? -27.148 1.714 20.618 1.00 93.75 87 GLY A O 1
ATOM 689 N N . LYS A 1 88 ? -25.774 0.890 19.046 1.00 93.06 88 LYS A N 1
ATOM 690 C CA . LYS A 1 88 ? -24.609 1.718 19.397 1.00 93.06 88 LYS A CA 1
ATOM 691 C C . LYS A 1 88 ? -24.366 2.804 18.352 1.00 93.06 88 LYS A C 1
ATOM 693 O O . LYS A 1 88 ? -24.622 2.618 17.166 1.00 93.06 88 LYS A O 1
ATOM 698 N N . THR A 1 89 ? -23.788 3.919 18.789 1.00 92.56 89 THR A N 1
ATOM 699 C CA . THR A 1 89 ? -23.329 4.984 17.890 1.00 92.56 89 THR A CA 1
ATOM 700 C C . THR A 1 89 ? -21.904 4.700 17.433 1.00 92.56 89 THR A C 1
ATOM 702 O O . THR A 1 89 ? -20.984 4.658 18.249 1.00 92.56 89 THR A O 1
ATOM 705 N N . LEU A 1 90 ? -21.713 4.541 16.123 1.00 89.88 90 LEU A N 1
ATOM 706 C CA . LEU A 1 90 ? -20.396 4.449 15.501 1.00 89.88 90 LEU A CA 1
ATOM 707 C C . LEU A 1 90 ? -20.034 5.799 14.876 1.00 89.88 90 LEU A C 1
ATOM 709 O O . LEU A 1 90 ? -20.706 6.259 13.955 1.00 89.88 90 LEU A O 1
ATOM 713 N N . LEU A 1 91 ? -18.961 6.420 15.362 1.00 91.75 91 LEU A N 1
ATOM 714 C CA . LEU A 1 91 ? -18.401 7.624 14.753 1.00 91.75 91 LEU A CA 1
ATOM 715 C C . LEU A 1 91 ? -17.340 7.213 13.733 1.00 91.75 91 LEU A C 1
ATOM 717 O O . LEU A 1 91 ? -16.363 6.550 14.083 1.00 91.75 91 LEU A O 1
ATOM 721 N N . VAL A 1 92 ? -17.543 7.598 12.476 1.00 90.25 92 VAL A N 1
ATOM 722 C CA . VAL A 1 92 ? -16.640 7.277 11.367 1.00 90.25 92 VAL A CA 1
ATOM 723 C C . VAL A 1 92 ? -15.943 8.546 10.904 1.00 90.25 92 VAL A C 1
ATOM 725 O O . VAL A 1 92 ? -16.578 9.580 10.708 1.00 90.25 92 VAL A O 1
ATOM 728 N N . ASP A 1 93 ? -14.634 8.455 10.695 1.00 92.12 93 ASP A N 1
ATOM 729 C CA . ASP A 1 93 ? -13.872 9.513 10.046 1.00 92.12 93 ASP A CA 1
ATOM 730 C C . ASP A 1 93 ? -14.222 9.566 8.552 1.00 92.12 93 ASP A C 1
ATOM 732 O O . ASP A 1 93 ? -13.757 8.755 7.745 1.00 92.12 93 ASP A O 1
ATOM 736 N N . GLY A 1 94 ? -15.067 10.531 8.192 1.00 92.69 94 GLY A N 1
ATOM 737 C CA . GLY A 1 94 ? -15.521 10.724 6.820 1.00 92.69 94 GLY A CA 1
ATOM 738 C C . GLY A 1 94 ? -14.403 11.104 5.848 1.00 92.69 94 GLY A C 1
ATOM 739 O O . GLY A 1 94 ? -14.485 10.734 4.679 1.00 92.69 94 GLY A O 1
ATOM 740 N N . PHE A 1 95 ? -13.337 11.777 6.298 1.00 86.12 95 PHE A N 1
ATOM 741 C CA . PHE A 1 95 ? -12.245 12.194 5.410 1.00 86.12 95 PHE A CA 1
ATOM 742 C C . PHE A 1 95 ? -11.405 11.005 4.952 1.00 86.12 95 PHE A C 1
ATOM 744 O O . PHE A 1 95 ? -11.073 10.894 3.772 1.00 86.12 95 PHE A O 1
ATOM 751 N N . ASN A 1 96 ? -11.107 10.086 5.868 1.00 86.69 96 ASN A N 1
ATOM 752 C CA . ASN A 1 96 ? -10.390 8.860 5.526 1.00 86.69 96 ASN A CA 1
ATOM 753 C C . ASN A 1 96 ? -11.266 7.863 4.746 1.00 86.69 96 ASN A C 1
ATOM 755 O O . ASN A 1 96 ? -10.732 7.028 4.017 1.00 86.69 96 ASN A O 1
ATOM 759 N N . LEU A 1 97 ? -12.596 7.956 4.863 1.00 91.06 97 LEU A N 1
ATOM 760 C CA . LEU A 1 97 ? -13.535 7.084 4.152 1.00 91.06 97 LEU A CA 1
ATOM 761 C C . LEU A 1 97 ? -13.848 7.562 2.724 1.00 91.06 97 LEU A C 1
ATOM 763 O O . LEU A 1 97 ? -13.951 6.742 1.811 1.00 91.06 97 LEU A O 1
ATOM 767 N N . ILE A 1 98 ? -14.016 8.870 2.516 1.00 92.12 98 ILE A N 1
ATOM 768 C CA . ILE A 1 98 ? -14.518 9.403 1.242 1.00 92.12 98 ILE A CA 1
ATOM 769 C C . ILE A 1 98 ? -13.554 9.139 0.080 1.00 92.12 98 ILE A C 1
ATOM 771 O O . ILE A 1 98 ? -13.994 8.821 -1.022 1.00 92.12 98 ILE A O 1
ATOM 775 N N . ILE A 1 99 ? -12.241 9.187 0.327 1.00 90.44 99 ILE A N 1
ATOM 776 C CA . ILE A 1 99 ? -11.227 9.037 -0.724 1.00 90.44 99 ILE A CA 1
ATOM 777 C C . ILE A 1 99 ? -11.249 7.621 -1.337 1.00 90.44 99 ILE A C 1
ATOM 779 O O . ILE A 1 99 ? -11.429 7.523 -2.555 1.00 90.44 99 ILE A O 1
ATOM 783 N N . PRO A 1 100 ? -11.143 6.517 -0.562 1.00 92.06 100 PRO A N 1
ATOM 784 C CA . PRO A 1 100 ? -11.288 5.170 -1.117 1.00 92.06 100 PRO A CA 1
ATOM 785 C C . PRO A 1 100 ? -12.640 4.928 -1.800 1.00 92.06 100 PRO A C 1
ATOM 787 O O . PRO A 1 100 ? -12.689 4.234 -2.816 1.00 92.06 100 PRO A O 1
ATOM 790 N N . LEU A 1 101 ? -13.733 5.503 -1.279 1.00 93.31 101 LEU A N 1
ATOM 791 C CA . LEU A 1 101 ? -15.069 5.353 -1.868 1.00 93.31 101 LEU A CA 1
ATOM 792 C C . LEU A 1 101 ? -15.174 6.016 -3.244 1.00 93.31 101 LEU A C 1
ATOM 794 O O . LEU A 1 101 ? -15.680 5.402 -4.180 1.00 93.31 101 LEU A O 1
ATOM 798 N N . GLU A 1 102 ? -14.672 7.239 -3.405 1.00 93.00 102 GLU A N 1
ATOM 799 C CA . GLU A 1 102 ? -14.672 7.925 -4.703 1.00 93.00 102 GLU A CA 1
ATOM 800 C C . GLU A 1 102 ? -13.840 7.176 -5.749 1.00 93.00 102 GLU A C 1
ATOM 802 O O . GLU A 1 102 ? -14.244 7.066 -6.910 1.00 93.00 102 GLU A O 1
ATOM 807 N N . ILE A 1 103 ? -12.696 6.623 -5.340 1.00 92.88 103 ILE A N 1
ATOM 808 C CA . ILE A 1 103 ? -11.837 5.798 -6.199 1.00 92.88 103 ILE A CA 1
ATOM 809 C C . ILE A 1 103 ? -12.575 4.514 -6.605 1.00 92.88 103 ILE A C 1
ATOM 811 O O . ILE A 1 103 ? -12.576 4.166 -7.790 1.00 92.88 103 ILE A O 1
ATOM 815 N N . ALA A 1 104 ? -13.271 3.858 -5.665 1.00 92.88 104 ALA A N 1
ATOM 816 C CA . ALA A 1 104 ? -14.103 2.684 -5.943 1.00 92.88 104 ALA A CA 1
ATOM 817 C C . ALA A 1 104 ? -15.205 2.998 -6.967 1.00 92.88 104 ALA A C 1
ATOM 819 O O . ALA A 1 104 ? -15.349 2.294 -7.969 1.00 92.88 104 ALA A O 1
ATOM 820 N N . LEU A 1 105 ? -15.952 4.086 -6.747 1.00 92.31 105 LEU A N 1
ATOM 821 C CA . LEU A 1 105 ? -17.038 4.532 -7.626 1.00 92.31 105 LEU A CA 1
ATOM 822 C C . LEU A 1 105 ? -16.524 4.946 -9.013 1.00 92.31 105 LEU A C 1
ATOM 824 O O . LEU A 1 105 ? -17.194 4.711 -10.018 1.00 92.31 105 LEU A O 1
ATOM 828 N N . SER A 1 106 ? -15.302 5.480 -9.087 1.00 91.19 106 SER A N 1
ATOM 829 C CA . SER A 1 106 ? -14.622 5.838 -10.341 1.00 91.19 106 SER A CA 1
ATOM 830 C C . SER A 1 106 ? -14.046 4.635 -11.101 1.00 91.19 106 SER A C 1
ATOM 832 O O . SER A 1 106 ? -13.589 4.792 -12.242 1.00 91.19 106 SER A O 1
ATOM 834 N N . ARG A 1 107 ? -14.076 3.437 -10.493 1.00 90.12 107 ARG A N 1
ATOM 835 C CA . ARG A 1 107 ? -13.427 2.204 -10.975 1.00 90.12 107 ARG A CA 1
ATOM 836 C C . ARG A 1 107 ? -11.923 2.372 -11.192 1.00 90.12 107 ARG A C 1
ATOM 838 O O . ARG A 1 107 ? -11.356 1.831 -12.141 1.00 90.12 107 ARG A O 1
ATOM 845 N N . SER A 1 108 ? -11.303 3.160 -10.327 1.00 92.75 108 SER A N 1
ATOM 846 C CA . SER A 1 108 ? -9.856 3.326 -10.269 1.00 92.75 108 SER A CA 1
ATOM 847 C C . SER A 1 108 ? -9.229 2.228 -9.404 1.00 92.75 108 SER A C 1
ATOM 849 O O . SER A 1 108 ? -9.926 1.456 -8.743 1.00 92.75 108 SER A O 1
ATOM 851 N N . THR A 1 109 ? -7.902 2.137 -9.423 1.00 93.31 109 THR A N 1
ATOM 852 C CA . THR A 1 109 ? -7.167 1.101 -8.691 1.00 93.31 109 THR A CA 1
ATOM 853 C C . THR A 1 109 ? -7.333 1.262 -7.183 1.00 93.31 109 THR A C 1
ATOM 855 O O . THR A 1 109 ? -7.116 2.341 -6.642 1.00 93.31 109 THR A O 1
ATOM 858 N N . LEU A 1 110 ? -7.676 0.161 -6.514 1.00 95.19 110 LEU A N 1
ATOM 859 C CA . LEU A 1 110 ? -7.692 0.021 -5.061 1.00 95.19 110 LEU A CA 1
ATOM 860 C C . LEU A 1 110 ? -6.860 -1.190 -4.660 1.00 95.19 110 LEU A C 1
ATOM 862 O O . LEU A 1 110 ? -6.795 -2.189 -5.381 1.00 95.19 110 LEU A O 1
ATOM 866 N N . ILE A 1 111 ? -6.248 -1.114 -3.484 1.00 95.31 111 ILE A N 1
ATOM 867 C CA . ILE A 1 111 ? -5.310 -2.122 -3.006 1.00 95.31 111 ILE A CA 1
ATOM 868 C C . ILE A 1 111 ? -5.887 -2.806 -1.773 1.00 95.31 111 ILE A C 1
ATOM 870 O O . ILE A 1 111 ? -6.030 -2.192 -0.714 1.00 95.31 111 ILE A O 1
ATOM 874 N N . LEU A 1 112 ? -6.160 -4.107 -1.890 1.00 95.44 112 LEU A N 1
ATOM 875 C CA . LEU A 1 112 ? -6.445 -4.947 -0.732 1.00 95.44 112 LEU A CA 1
ATOM 876 C C . LEU A 1 112 ? -5.134 -5.261 -0.010 1.00 95.44 112 LEU A C 1
ATOM 878 O O . LEU A 1 112 ? -4.276 -5.993 -0.509 1.00 95.44 112 LEU A O 1
ATOM 882 N N . CYS A 1 113 ? -4.967 -4.666 1.162 1.00 95.75 113 CYS A N 1
ATOM 883 C CA . CYS A 1 113 ? -3.732 -4.740 1.918 1.00 95.75 113 CYS A CA 1
ATOM 884 C C . CYS A 1 113 ? -3.664 -6.010 2.771 1.00 95.75 113 CYS A C 1
ATOM 886 O O . CYS A 1 113 ? -4.666 -6.668 3.047 1.00 95.75 113 CYS A O 1
ATOM 888 N N . MET A 1 114 ? -2.463 -6.338 3.249 1.00 94.31 114 MET A N 1
ATOM 889 C CA . MET A 1 114 ? -2.225 -7.562 4.025 1.00 94.31 114 MET A CA 1
ATOM 890 C C . MET A 1 114 ? -2.981 -7.640 5.365 1.00 94.31 114 MET A C 1
ATOM 892 O O . MET A 1 114 ? -3.070 -8.707 5.967 1.00 94.31 114 MET A O 1
ATOM 896 N N . ASP A 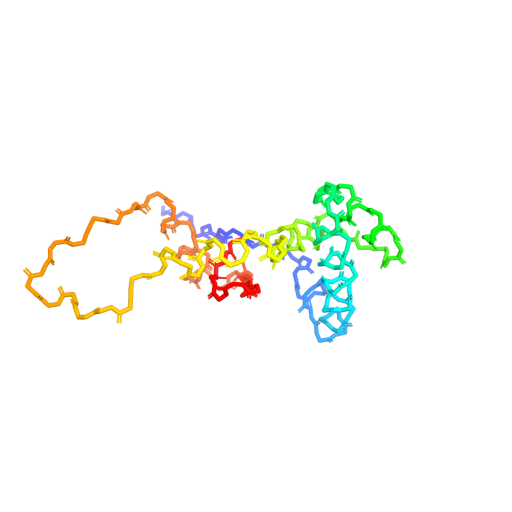1 115 ? -3.482 -6.509 5.857 1.00 93.50 115 ASP A N 1
ATOM 897 C CA . ASP A 1 115 ? -4.302 -6.404 7.062 1.00 93.50 115 ASP A CA 1
ATOM 898 C C . ASP A 1 115 ? -5.809 -6.423 6.773 1.00 93.50 115 ASP A C 1
ATOM 900 O O . ASP A 1 115 ? -6.594 -6.190 7.679 1.00 93.50 115 ASP A O 1
ATOM 904 N N . GLY A 1 116 ? -6.220 -6.693 5.531 1.00 92.50 116 GLY A N 1
ATOM 905 C CA . GLY A 1 116 ? -7.626 -6.764 5.122 1.00 92.50 116 GLY A CA 1
ATOM 906 C C . GLY A 1 116 ? -8.260 -5.410 4.800 1.00 92.50 116 GLY A C 1
ATOM 907 O O . GLY A 1 116 ? -9.341 -5.371 4.220 1.00 92.50 116 GLY A O 1
ATOM 908 N N . ALA A 1 117 ? -7.587 -4.300 5.108 1.00 92.38 117 ALA A N 1
ATOM 909 C CA . ALA A 1 117 ? -8.057 -2.971 4.742 1.00 92.38 117 ALA A CA 1
ATOM 910 C C . ALA A 1 117 ? -7.850 -2.701 3.244 1.00 92.38 117 ALA A C 1
ATOM 912 O O . ALA A 1 117 ? -6.815 -3.051 2.669 1.00 92.38 117 ALA A O 1
ATOM 913 N N . VAL A 1 118 ? -8.813 -2.020 2.628 1.00 94.06 118 VAL A N 1
ATOM 914 C CA . VAL A 1 118 ? -8.697 -1.498 1.262 1.00 94.06 118 VAL A CA 1
ATOM 915 C C . VAL A 1 118 ? -8.168 -0.065 1.321 1.00 94.06 118 VAL A C 1
ATOM 917 O O . VAL A 1 118 ? -8.631 0.726 2.141 1.00 94.06 118 VAL A O 1
ATOM 920 N N . ARG A 1 119 ? -7.171 0.258 0.492 1.00 92.75 119 ARG A N 1
ATOM 921 C CA . ARG A 1 119 ? -6.514 1.576 0.448 1.00 92.75 119 ARG A CA 1
ATOM 922 C C . ARG A 1 119 ? -6.367 2.082 -0.987 1.00 92.75 119 ARG A C 1
ATOM 924 O O . ARG A 1 119 ? -6.330 1.270 -1.912 1.00 92.75 119 ARG A O 1
ATOM 931 N N . ASP A 1 120 ? -6.283 3.403 -1.120 1.00 90.00 120 ASP A N 1
ATOM 932 C CA . ASP A 1 120 ? -5.990 4.147 -2.353 1.00 90.00 120 ASP A CA 1
ATOM 933 C C . ASP A 1 120 ? -4.524 4.042 -2.803 1.00 90.00 120 ASP A C 1
ATOM 935 O O . ASP A 1 120 ? -3.616 4.079 -1.936 1.00 90.00 120 ASP A O 1
#

Radius of gyration: 16.65 Å; chains: 1; bounding box: 44×33×37 Å

pLDDT: mean 92.97, std 8.15, range [47.16, 98.69]